Protein AF-A0A142YP21-F1 (afdb_monomer_lite)

Secondary structure (DSSP, 8-state):
--------HHHHHHHHHHHHHHHTT-HHHHHHHHHHHHHHHHHTTT-TTSSPPPHHHHHHHT----

Sequence (66 aa):
MTYRVVVTARARVDALEAFLWLAERSPDAAERWRLALQEAIEGLSTMPERHPVAEEESERLGVALR

Structure (mmCIF, N/CA/C/O backbone):
data_AF-A0A142YP21-F1
#
_entry.id   AF-A0A142YP21-F1
#
loop_
_atom_site.group_PDB
_atom_site.id
_atom_site.type_symbol
_atom_site.label_atom_id
_atom_site.label_alt_id
_atom_site.label_comp_id
_atom_site.label_asym_id
_atom_site.label_entity_id
_atom_site.label_seq_id
_atom_site.pdbx_PDB_ins_code
_atom_site.Cartn_x
_atom_site.Cartn_y
_atom_site.Cartn_z
_atom_site.occupancy
_atom_site.B_iso_or_equiv
_atom_site.auth_seq_id
_atom_site.auth_comp_id
_atom_site.auth_asym_id
_atom_site.auth_atom_id
_atom_site.pdbx_PDB_model_num
ATOM 1 N N . MET A 1 1 ? 0.442 2.998 22.256 1.00 73.38 1 MET A N 1
ATOM 2 C CA . MET A 1 1 ? -0.735 2.210 21.833 1.00 73.38 1 MET A CA 1
ATOM 3 C C . MET A 1 1 ? -0.471 1.726 20.423 1.00 73.38 1 MET A C 1
ATOM 5 O O . MET A 1 1 ? 0.118 2.486 19.666 1.00 73.38 1 MET A O 1
ATOM 9 N N . THR A 1 2 ? -0.853 0.493 20.095 1.00 87.25 2 THR A N 1
ATOM 10 C CA . THR A 1 2 ? -0.611 -0.092 18.769 1.00 87.25 2 THR A CA 1
ATOM 11 C C . THR A 1 2 ? -1.918 -0.684 18.260 1.00 87.25 2 THR A C 1
ATOM 13 O O . THR A 1 2 ? -2.548 -1.484 18.950 1.00 87.25 2 THR A O 1
ATOM 16 N N . TYR A 1 3 ? -2.337 -0.263 17.076 1.00 92.81 3 TYR A N 1
ATOM 17 C CA . TYR A 1 3 ? -3.545 -0.697 16.395 1.00 92.81 3 TYR A CA 1
ATOM 18 C C . TYR A 1 3 ? -3.233 -1.853 15.450 1.00 92.81 3 TYR A C 1
ATOM 20 O O . TYR A 1 3 ? 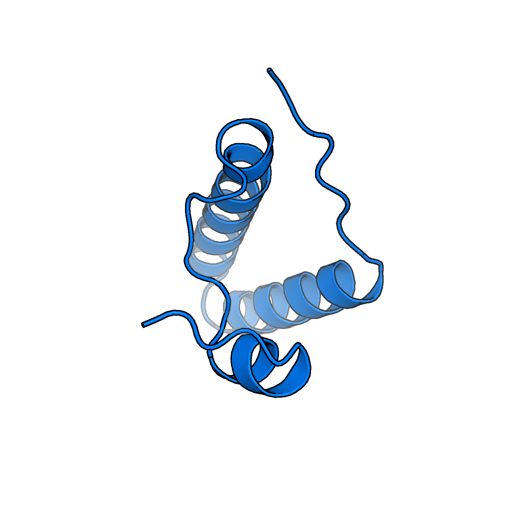-2.168 -1.921 14.834 1.00 92.81 3 TYR A O 1
ATOM 28 N N . ARG A 1 4 ? -4.193 -2.766 15.301 1.00 93.69 4 ARG A N 1
ATOM 29 C CA . ARG A 1 4 ? -4.117 -3.823 14.294 1.00 93.69 4 ARG A CA 1
ATOM 30 C C . ARG A 1 4 ? -4.576 -3.267 12.951 1.00 93.69 4 ARG A C 1
ATOM 32 O O . ARG A 1 4 ? -5.755 -2.975 12.782 1.00 93.69 4 ARG A O 1
ATOM 39 N N . VAL A 1 5 ? -3.666 -3.204 11.986 1.00 94.12 5 VAL A N 1
ATOM 40 C CA . VAL A 1 5 ? -4.001 -2.842 10.605 1.00 94.12 5 VAL A CA 1
ATOM 41 C C . VAL A 1 5 ? -4.531 -4.076 9.877 1.00 94.12 5 VAL A C 1
ATOM 43 O O . VAL A 1 5 ? -3.899 -5.135 9.878 1.00 94.12 5 VAL A O 1
ATOM 46 N N . VAL A 1 6 ? -5.717 -3.961 9.279 1.00 95.31 6 VAL A N 1
ATOM 47 C CA . VAL A 1 6 ? -6.364 -5.049 8.536 1.00 95.31 6 VAL A CA 1
ATOM 48 C C . VAL A 1 6 ? -6.407 -4.679 7.061 1.00 95.31 6 VAL A C 1
ATOM 50 O O . VAL A 1 6 ? -7.141 -3.785 6.656 1.00 95.31 6 VAL A O 1
ATOM 53 N N . VAL A 1 7 ? -5.637 -5.401 6.249 1.00 95.06 7 VAL A N 1
ATOM 54 C CA . VAL A 1 7 ? -5.672 -5.270 4.789 1.00 95.06 7 VAL A CA 1
ATOM 55 C C . VAL A 1 7 ? -6.746 -6.204 4.243 1.00 95.06 7 VAL A C 1
ATOM 57 O O . VAL A 1 7 ? -6.655 -7.426 4.404 1.00 95.06 7 VAL A O 1
ATOM 60 N N . THR A 1 8 ? -7.766 -5.634 3.603 1.00 96.81 8 THR A N 1
ATOM 61 C CA . THR A 1 8 ? -8.856 -6.403 2.992 1.00 96.81 8 THR A CA 1
ATOM 62 C C . THR A 1 8 ? -8.354 -7.226 1.804 1.00 96.81 8 THR A C 1
ATOM 64 O O . THR A 1 8 ? -7.314 -6.935 1.208 1.00 96.81 8 THR A O 1
ATOM 67 N N . ALA A 1 9 ? -9.103 -8.267 1.429 1.00 96.19 9 ALA A N 1
ATOM 68 C CA . ALA A 1 9 ? -8.772 -9.066 0.250 1.00 96.19 9 ALA A CA 1
ATOM 69 C C . ALA A 1 9 ? -8.726 -8.208 -1.026 1.00 96.19 9 ALA A C 1
ATOM 71 O O . ALA A 1 9 ? -7.818 -8.376 -1.834 1.00 96.19 9 ALA A O 1
ATOM 72 N N . ARG A 1 10 ? -9.652 -7.247 -1.163 1.00 96.00 10 ARG A N 1
ATOM 73 C CA . ARG A 1 10 ? -9.686 -6.324 -2.301 1.00 96.00 10 ARG A CA 1
ATOM 74 C C . ARG A 1 10 ? -8.432 -5.450 -2.360 1.00 96.00 10 ARG A C 1
ATOM 76 O O . ARG A 1 10 ? -7.741 -5.489 -3.367 1.00 96.00 10 ARG A O 1
ATOM 83 N N . ALA A 1 11 ? -8.073 -4.793 -1.255 1.00 96.25 11 ALA A N 1
ATOM 84 C CA . ALA A 1 11 ? -6.874 -3.953 -1.192 1.00 96.25 11 ALA A CA 1
ATOM 85 C C . ALA A 1 11 ? -5.582 -4.736 -1.490 1.00 96.25 11 ALA A C 1
ATOM 87 O O . ALA A 1 11 ? -4.647 -4.207 -2.085 1.00 96.25 11 ALA A O 1
ATOM 88 N N . ARG A 1 12 ? -5.523 -6.020 -1.109 1.00 96.75 12 ARG A N 1
ATOM 89 C CA . ARG A 1 12 ? -4.396 -6.898 -1.452 1.00 96.75 12 ARG A CA 1
ATOM 90 C C . ARG A 1 12 ? -4.291 -7.148 -2.957 1.00 96.75 12 ARG A C 1
ATOM 92 O O . ARG A 1 12 ? -3.180 -7.160 -3.476 1.00 96.75 12 ARG A O 1
ATOM 99 N N . VAL A 1 13 ? -5.422 -7.374 -3.627 1.00 97.88 13 VAL A N 1
ATOM 100 C CA . VAL A 1 13 ? -5.468 -7.542 -5.087 1.00 97.88 13 VAL A CA 1
ATOM 101 C C . VAL A 1 13 ? -5.056 -6.244 -5.772 1.00 97.88 13 VAL A C 1
ATOM 103 O O . VAL A 1 13 ? -4.164 -6.283 -6.610 1.00 97.88 13 VAL A O 1
ATOM 106 N N . ASP A 1 14 ? -5.602 -5.104 -5.341 1.00 97.75 14 ASP A N 1
ATOM 107 C CA . ASP A 1 14 ? -5.265 -3.792 -5.909 1.00 97.75 14 ASP A CA 1
ATOM 108 C C . ASP A 1 14 ? -3.753 -3.500 -5.798 1.00 97.75 14 ASP A C 1
ATOM 110 O O . ASP A 1 14 ? -3.111 -3.078 -6.760 1.00 97.75 14 ASP A O 1
ATOM 114 N N . ALA A 1 15 ? -3.145 -3.794 -4.641 1.00 97.31 15 ALA A N 1
ATOM 115 C CA . ALA A 1 15 ? -1.705 -3.635 -4.444 1.00 97.31 15 ALA A CA 1
ATOM 116 C C . ALA A 1 15 ? -0.870 -4.568 -5.343 1.00 97.31 15 ALA A C 1
ATOM 118 O O . ALA A 1 15 ? 0.194 -4.174 -5.822 1.00 97.31 15 ALA A O 1
ATOM 119 N N . LEU A 1 16 ? -1.336 -5.798 -5.583 1.00 97.56 16 LEU A N 1
ATOM 120 C CA . LEU A 1 16 ? -0.664 -6.743 -6.476 1.00 97.56 16 LEU A CA 1
ATOM 121 C C . LEU A 1 16 ? -0.751 -6.296 -7.939 1.00 97.56 16 LEU A C 1
ATOM 123 O O . LEU A 1 16 ? 0.252 -6.346 -8.645 1.00 97.56 16 LEU A O 1
ATOM 127 N N . GLU A 1 17 ? -1.918 -5.841 -8.392 1.00 98.12 17 GLU A N 1
ATOM 128 C CA . GLU A 1 17 ? -2.106 -5.328 -9.753 1.00 98.12 17 GLU A CA 1
ATOM 129 C C . GLU A 1 17 ? -1.201 -4.119 -10.019 1.00 98.12 17 GLU A C 1
ATOM 131 O O . GLU A 1 17 ? -0.503 -4.076 -11.034 1.00 98.12 17 GLU A O 1
ATOM 136 N N . ALA A 1 18 ? -1.130 -3.181 -9.069 1.00 97.62 18 ALA A N 1
ATOM 137 C CA . ALA A 1 18 ? -0.224 -2.039 -9.150 1.00 97.62 18 ALA A CA 1
ATOM 138 C C . ALA A 1 18 ? 1.253 -2.468 -9.190 1.00 97.62 18 ALA A C 1
ATOM 140 O O . ALA A 1 18 ? 2.020 -1.957 -10.010 1.00 97.62 18 ALA A O 1
ATOM 141 N N . PHE A 1 19 ? 1.653 -3.440 -8.360 1.00 97.94 19 PHE A N 1
ATOM 142 C CA . PHE A 1 19 ? 3.008 -3.993 -8.391 1.00 97.94 19 PHE A CA 1
ATOM 143 C C . PHE A 1 19 ? 3.350 -4.579 -9.762 1.00 97.94 19 PHE A C 1
ATOM 145 O O . PHE A 1 19 ? 4.397 -4.254 -10.318 1.00 97.94 19 PHE A O 1
ATOM 152 N N . LEU A 1 20 ? 2.474 -5.426 -10.313 1.00 98.12 20 LEU A N 1
ATOM 153 C CA . LEU A 1 20 ? 2.689 -6.074 -11.608 1.00 98.12 20 LEU A CA 1
ATOM 154 C C . LEU A 1 20 ? 2.808 -5.040 -12.730 1.00 98.12 20 LEU A C 1
ATOM 156 O O . LEU A 1 20 ? 3.742 -5.112 -13.528 1.00 98.12 20 LEU A O 1
ATOM 160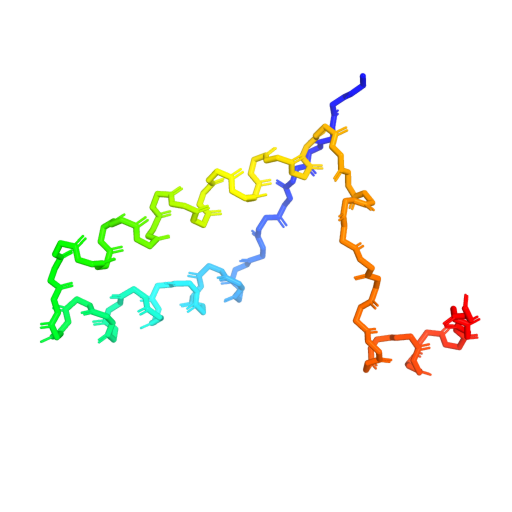 N N . TRP A 1 21 ? 1.942 -4.025 -12.731 1.00 97.81 21 TRP A N 1
ATOM 161 C CA . TRP A 1 21 ? 2.011 -2.929 -13.695 1.00 97.81 21 TRP A CA 1
ATOM 162 C C . TRP A 1 21 ? 3.342 -2.164 -13.620 1.00 97.81 21 TRP A C 1
ATOM 164 O O . TRP A 1 21 ? 3.923 -1.825 -14.657 1.00 97.81 21 TRP A O 1
ATOM 174 N N . LEU A 1 22 ? 3.867 -1.907 -12.414 1.00 97.31 22 LEU A N 1
ATOM 175 C CA . LEU A 1 22 ? 5.195 -1.305 -12.261 1.00 97.31 22 LEU A CA 1
ATOM 176 C C . LEU A 1 22 ? 6.302 -2.263 -12.719 1.00 97.31 22 LEU A C 1
ATOM 178 O O . LEU A 1 22 ? 7.229 -1.832 -13.405 1.00 97.31 22 LEU A O 1
ATOM 182 N N . ALA A 1 23 ? 6.212 -3.544 -12.364 1.00 97.88 23 ALA A N 1
ATOM 183 C CA . ALA A 1 23 ? 7.247 -4.542 -12.623 1.00 97.88 23 ALA A CA 1
ATOM 184 C C . ALA A 1 23 ? 7.464 -4.793 -14.122 1.00 97.88 23 ALA A C 1
ATOM 186 O O . ALA A 1 23 ? 8.603 -4.981 -14.542 1.00 97.88 23 ALA A O 1
ATOM 187 N N . GLU A 1 24 ? 6.404 -4.708 -14.934 1.00 97.94 24 GLU A N 1
ATOM 188 C CA 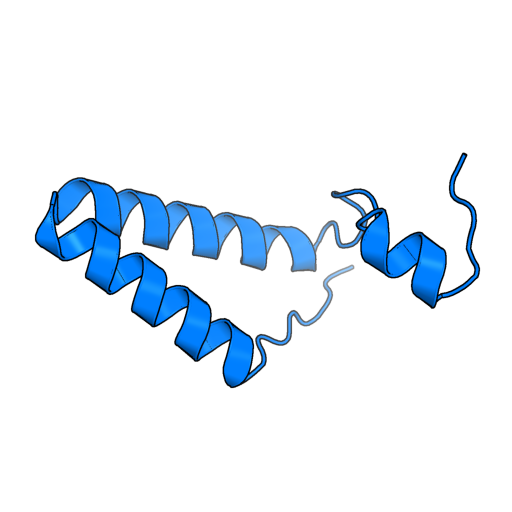. GLU A 1 24 ? 6.491 -4.744 -16.403 1.00 97.94 24 GLU A CA 1
ATOM 189 C C . GLU A 1 24 ? 7.409 -3.655 -16.980 1.00 97.94 24 GLU A C 1
ATOM 191 O O . GLU A 1 24 ? 7.990 -3.831 -18.049 1.00 97.94 24 GLU A O 1
ATOM 196 N N . ARG A 1 25 ? 7.525 -2.514 -16.292 1.00 97.31 25 ARG A N 1
ATOM 197 C CA . ARG A 1 25 ? 8.277 -1.334 -16.748 1.00 97.31 25 ARG A CA 1
ATOM 198 C C . ARG A 1 25 ? 9.644 -1.242 -16.082 1.00 97.31 25 ARG A C 1
ATOM 200 O O . ARG A 1 25 ? 10.629 -0.897 -16.726 1.00 97.31 25 ARG A O 1
ATOM 207 N N . SER A 1 26 ? 9.699 -1.513 -14.781 1.00 97.88 26 SER A N 1
ATOM 208 C CA . SER A 1 26 ? 10.922 -1.508 -13.987 1.00 97.88 26 SER A CA 1
ATOM 209 C C . SER A 1 26 ? 10.742 -2.378 -12.737 1.00 97.88 26 SER A C 1
ATOM 211 O O . SER A 1 26 ? 10.097 -1.946 -11.776 1.00 97.88 26 SER A O 1
ATOM 213 N N . PRO A 1 27 ? 11.356 -3.574 -12.706 1.00 96.94 27 PRO A N 1
ATOM 214 C CA . PRO A 1 27 ? 11.326 -4.447 -11.534 1.00 96.94 27 PRO A CA 1
ATOM 215 C C . PRO A 1 27 ? 11.877 -3.772 -10.269 1.00 96.94 27 PRO A C 1
ATOM 217 O O . PRO A 1 27 ? 11.274 -3.866 -9.202 1.00 96.94 27 PRO A O 1
ATOM 220 N N . ASP A 1 28 ? 12.967 -3.010 -10.394 1.00 97.94 28 ASP A N 1
ATOM 221 C CA . ASP A 1 28 ? 13.570 -2.302 -9.259 1.00 97.94 28 ASP A CA 1
ATOM 222 C C . ASP A 1 28 ? 12.648 -1.214 -8.695 1.00 97.94 28 ASP A C 1
ATOM 224 O O . ASP A 1 28 ? 12.583 -1.008 -7.482 1.00 97.94 28 ASP A O 1
ATOM 228 N N . ALA A 1 29 ? 11.934 -0.488 -9.564 1.00 96.88 29 ALA A N 1
ATOM 229 C CA . ALA A 1 29 ? 10.963 0.505 -9.117 1.00 96.88 29 ALA A CA 1
ATOM 230 C C . ALA A 1 29 ? 9.763 -0.157 -8.429 1.00 96.88 29 ALA A C 1
ATOM 232 O O . ALA A 1 29 ? 9.291 0.366 -7.420 1.00 96.88 29 ALA A O 1
ATOM 233 N N . ALA A 1 30 ? 9.311 -1.307 -8.935 1.00 97.69 30 ALA A N 1
ATOM 234 C CA . ALA A 1 30 ? 8.227 -2.077 -8.334 1.00 97.69 30 ALA A CA 1
ATOM 235 C C . ALA A 1 30 ? 8.582 -2.542 -6.917 1.00 97.69 30 ALA A C 1
ATOM 237 O O . ALA A 1 30 ? 7.773 -2.393 -6.002 1.00 97.69 30 ALA A O 1
ATOM 238 N N . GLU A 1 31 ? 9.804 -3.035 -6.709 1.00 97.75 31 GLU A N 1
ATOM 239 C CA . GLU A 1 31 ? 10.251 -3.476 -5.387 1.00 97.75 31 GLU A CA 1
ATOM 240 C C . GLU A 1 31 ? 10.379 -2.306 -4.405 1.00 97.75 31 GLU A C 1
ATOM 242 O O . GLU A 1 31 ? 9.874 -2.384 -3.284 1.00 97.75 31 GLU A O 1
ATOM 247 N N . ARG A 1 32 ? 10.959 -1.175 -4.835 1.00 98.19 32 ARG A N 1
ATOM 248 C CA . ARG A 1 32 ? 11.005 0.039 -4.000 1.00 98.19 32 ARG A CA 1
ATOM 249 C C . ARG A 1 32 ? 9.607 0.525 -3.621 1.00 98.19 32 ARG A C 1
ATOM 251 O O . ARG A 1 32 ? 9.375 0.878 -2.468 1.00 98.19 32 ARG A O 1
ATOM 258 N N . TRP A 1 33 ? 8.680 0.529 -4.576 1.00 98.25 33 TRP A N 1
ATOM 259 C CA . TRP A 1 33 ? 7.288 0.904 -4.337 1.00 98.25 33 TRP A CA 1
ATOM 260 C C . TRP A 1 33 ? 6.608 -0.044 -3.340 1.00 98.25 33 TRP A C 1
ATOM 262 O O . TRP A 1 33 ? 5.955 0.416 -2.405 1.00 98.25 33 TRP A O 1
ATOM 272 N N . ARG A 1 34 ? 6.813 -1.360 -3.485 1.00 97.44 34 ARG A N 1
ATOM 273 C CA . ARG A 1 34 ? 6.250 -2.387 -2.597 1.00 97.44 34 ARG A CA 1
ATOM 274 C C . ARG A 1 34 ? 6.718 -2.201 -1.155 1.00 97.44 34 ARG A C 1
ATOM 276 O O . ARG A 1 34 ? 5.895 -2.240 -0.244 1.00 97.44 34 ARG A O 1
ATOM 283 N N .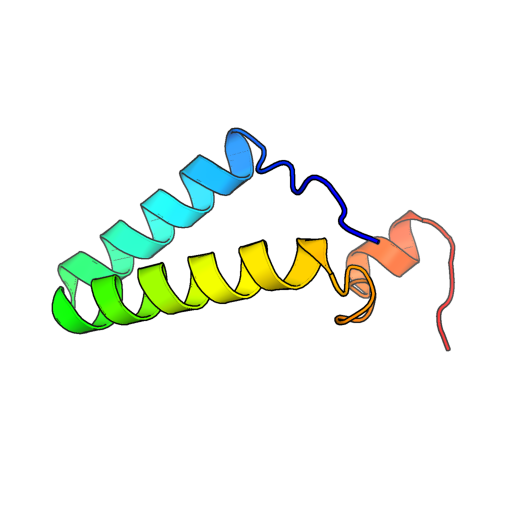 LEU A 1 35 ? 8.017 -1.972 -0.956 1.00 97.94 35 LEU A N 1
ATOM 284 C CA . LEU A 1 35 ? 8.603 -1.730 0.365 1.00 97.94 35 LEU A CA 1
ATOM 285 C C . LEU A 1 35 ? 8.044 -0.453 1.004 1.00 97.94 35 LEU A C 1
ATOM 287 O O . LEU A 1 35 ? 7.599 -0.490 2.149 1.00 97.94 35 LEU A O 1
ATOM 291 N N . ALA A 1 36 ? 7.981 0.647 0.248 1.00 97.44 36 ALA A N 1
ATOM 292 C CA . ALA A 1 36 ? 7.421 1.907 0.735 1.00 97.44 36 ALA A CA 1
ATOM 293 C C . ALA A 1 36 ? 5.928 1.787 1.096 1.00 97.44 36 ALA A C 1
ATOM 295 O O . ALA A 1 36 ? 5.479 2.354 2.092 1.00 97.44 36 ALA A O 1
ATOM 296 N N . LEU A 1 37 ? 5.151 1.020 0.321 1.00 96.81 37 LEU A N 1
ATOM 297 C CA . LEU A 1 37 ? 3.746 0.751 0.629 1.00 96.81 37 LEU A CA 1
ATOM 298 C C . LEU A 1 37 ? 3.597 -0.040 1.936 1.00 96.81 37 LEU A C 1
ATOM 300 O O . LEU A 1 37 ? 2.740 0.292 2.753 1.00 96.81 37 LEU A O 1
ATOM 304 N N . GLN A 1 38 ? 4.426 -1.066 2.153 1.00 96.06 38 GLN A N 1
ATOM 305 C CA . GLN A 1 38 ? 4.407 -1.831 3.403 1.00 96.06 38 GLN A CA 1
ATOM 306 C C . GLN A 1 38 ? 4.741 -0.954 4.609 1.00 96.06 38 GLN A C 1
ATOM 308 O O . GLN A 1 38 ? 4.008 -0.986 5.594 1.00 96.06 38 GLN A O 1
ATOM 313 N N . GLU A 1 39 ? 5.780 -0.125 4.507 1.00 95.50 39 GLU A N 1
ATOM 314 C CA . GLU A 1 39 ? 6.160 0.817 5.563 1.00 95.50 39 GLU A CA 1
ATOM 315 C C . GLU A 1 39 ? 5.027 1.809 5.871 1.00 95.50 39 GLU A C 1
ATOM 317 O O . GLU A 1 39 ? 4.699 2.062 7.033 1.00 95.50 39 GLU A O 1
ATOM 322 N N . ALA A 1 40 ? 4.363 2.334 4.836 1.00 94.62 40 ALA A N 1
ATOM 323 C CA . ALA A 1 40 ? 3.230 3.234 5.010 1.00 94.62 40 ALA A CA 1
ATOM 324 C C . ALA A 1 40 ? 2.058 2.565 5.750 1.00 94.62 40 ALA A C 1
ATOM 326 O O . ALA A 1 40 ? 1.486 3.183 6.652 1.00 94.62 40 ALA A O 1
ATOM 327 N N . ILE A 1 41 ? 1.733 1.312 5.407 1.00 94.56 41 ILE A N 1
ATOM 328 C CA . ILE A 1 41 ? 0.686 0.511 6.062 1.00 94.56 41 ILE A CA 1
ATOM 329 C C . ILE A 1 41 ? 1.058 0.228 7.521 1.00 94.56 41 ILE A C 1
ATOM 331 O O . ILE A 1 41 ? 0.225 0.395 8.410 1.00 94.56 41 ILE A O 1
ATOM 335 N N . GLU A 1 42 ? 2.300 -0.174 7.789 1.00 92.69 42 GLU A N 1
ATOM 336 C CA . GLU A 1 42 ? 2.782 -0.450 9.146 1.00 92.69 42 GLU A CA 1
ATOM 337 C C . GLU A 1 42 ? 2.747 0.804 10.028 1.00 92.69 42 GLU A C 1
ATOM 339 O O . GLU A 1 42 ? 2.344 0.726 11.192 1.00 92.69 42 GLU A O 1
ATOM 344 N N . GLY A 1 43 ? 3.055 1.977 9.468 1.00 93.88 43 GLY A N 1
ATOM 345 C CA . GLY A 1 43 ? 2.972 3.261 10.167 1.00 93.88 43 GLY A CA 1
ATOM 346 C C . GLY A 1 43 ? 1.569 3.614 10.681 1.00 93.88 43 GLY A C 1
ATOM 347 O O . GLY A 1 43 ? 1.440 4.300 11.697 1.00 93.88 43 GLY A O 1
ATOM 348 N N . LEU A 1 44 ? 0.505 3.097 10.056 1.00 93.75 44 LEU A N 1
ATOM 349 C CA . LEU A 1 44 ? -0.871 3.295 10.537 1.00 93.75 44 LEU A CA 1
ATOM 350 C C . LEU A 1 44 ? -1.140 2.581 11.867 1.00 93.75 44 LEU A C 1
ATOM 352 O O . LEU A 1 44 ? -2.053 2.965 12.595 1.00 93.75 44 LEU A O 1
ATOM 356 N N . SER A 1 45 ? -0.341 1.567 12.219 1.00 94.62 45 SER A N 1
ATOM 357 C CA . SER A 1 45 ? -0.487 0.864 13.497 1.00 94.62 45 SER A CA 1
ATOM 358 C C . SER A 1 45 ? -0.195 1.764 14.699 1.00 94.62 45 SER A C 1
ATOM 360 O O . SER A 1 45 ? -0.736 1.535 15.777 1.00 94.62 45 SER A O 1
ATOM 362 N N . THR A 1 46 ? 0.630 2.799 14.548 1.00 94.56 46 THR A N 1
ATOM 363 C CA . THR A 1 46 ? 0.975 3.722 15.639 1.00 94.56 46 THR A CA 1
ATOM 364 C C . THR A 1 46 ? 0.350 5.101 15.461 1.00 94.56 46 THR A C 1
ATOM 366 O O . THR A 1 46 ? 0.096 5.773 16.459 1.00 94.56 46 THR A O 1
ATOM 369 N N . MET A 1 47 ? 0.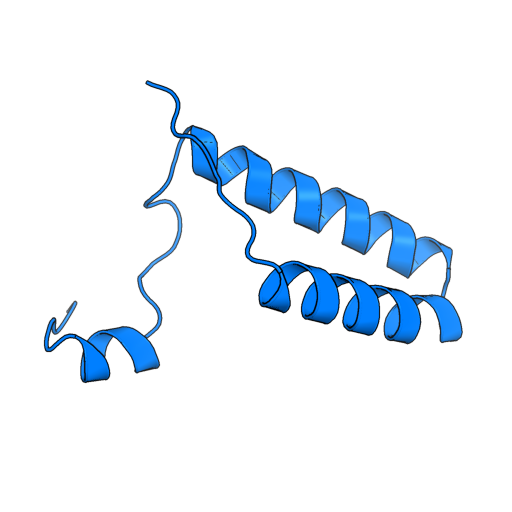051 5.497 14.220 1.00 91.19 47 MET A N 1
ATOM 370 C CA . MET A 1 47 ? -0.521 6.800 13.878 1.00 91.19 47 MET A CA 1
ATOM 371 C C . MET A 1 47 ? -1.685 6.644 12.874 1.00 91.19 47 MET A C 1
ATOM 373 O O . MET A 1 47 ? -1.528 6.967 11.695 1.00 91.19 47 MET A O 1
ATOM 377 N N . PRO A 1 48 ? -2.856 6.134 13.301 1.00 88.38 48 PRO A N 1
ATOM 378 C CA . PRO A 1 48 ? -3.978 5.869 12.394 1.00 88.38 48 PRO A CA 1
ATOM 379 C C . PRO A 1 48 ? -4.556 7.140 11.752 1.00 88.38 48 PRO A C 1
ATOM 381 O O . PRO A 1 48 ? -5.048 7.088 10.632 1.00 88.38 48 PRO A O 1
ATOM 384 N N . GLU A 1 49 ? -4.436 8.288 12.421 1.00 88.75 49 GLU A N 1
ATOM 385 C CA . GLU A 1 49 ? -4.925 9.596 11.954 1.00 88.75 49 GL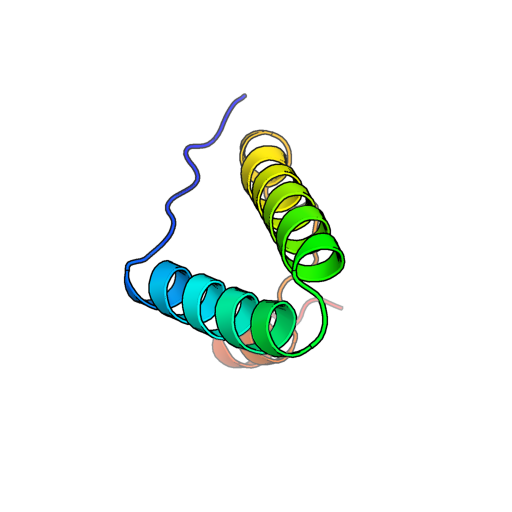U A CA 1
ATOM 386 C C . GLU A 1 49 ? -3.851 10.400 11.197 1.00 88.75 49 GLU A C 1
ATOM 388 O O . GLU A 1 49 ? -3.984 11.604 10.997 1.00 88.75 49 GLU A O 1
ATOM 393 N N . ARG A 1 50 ? -2.747 9.763 10.771 1.00 88.12 50 ARG A N 1
ATOM 394 C CA . ARG A 1 50 ? -1.641 10.466 10.086 1.00 88.12 50 ARG A CA 1
ATOM 395 C C . ARG A 1 50 ? -2.030 11.065 8.729 1.00 88.12 50 ARG A C 1
ATOM 397 O O . ARG A 1 50 ? -1.267 11.857 8.179 1.00 88.12 50 ARG A O 1
ATOM 404 N N . HIS A 1 51 ? -3.145 10.617 8.160 1.00 87.62 51 HIS A N 1
ATOM 405 C CA . HIS A 1 51 ? -3.671 11.072 6.882 1.00 87.62 51 HIS A CA 1
ATOM 406 C C . HIS A 1 51 ? -5.089 11.610 7.089 1.00 87.62 51 HIS A C 1
ATOM 408 O O . HIS A 1 51 ? -5.840 11.023 7.872 1.00 87.62 51 HIS A O 1
ATOM 414 N N . PRO A 1 52 ? -5.467 12.702 6.402 1.00 84.88 52 PRO A N 1
ATOM 415 C CA . PRO A 1 52 ? -6.840 13.181 6.427 1.00 84.88 52 PRO A CA 1
ATOM 416 C C . PRO A 1 52 ? -7.774 12.135 5.811 1.00 84.88 52 PRO A C 1
ATOM 418 O O . PRO A 1 52 ? -7.373 11.359 4.940 1.00 84.88 52 PRO A O 1
ATOM 421 N N . VAL A 1 53 ? -9.031 12.135 6.252 1.00 81.44 53 VAL A N 1
ATOM 422 C CA . VAL A 1 53 ? -10.085 11.353 5.597 1.00 81.44 53 VAL A CA 1
ATOM 423 C C . VAL A 1 53 ? -10.216 11.844 4.156 1.00 81.44 53 VAL A C 1
ATOM 425 O O . VAL A 1 53 ? -10.196 13.049 3.907 1.00 81.44 53 VAL A O 1
ATOM 428 N N . ALA A 1 54 ? -10.327 10.916 3.205 1.00 81.88 54 ALA A N 1
ATOM 429 C CA . ALA A 1 54 ? -10.526 11.275 1.808 1.00 81.88 54 ALA A CA 1
ATOM 430 C C . ALA A 1 54 ? -11.818 12.096 1.645 1.00 81.88 54 ALA A C 1
ATOM 432 O O . ALA A 1 54 ? -12.835 11.808 2.280 1.00 81.88 54 ALA A O 1
ATOM 433 N N . GLU A 1 55 ? -11.788 13.118 0.792 1.00 74.62 55 GLU A N 1
ATOM 434 C CA . GLU A 1 55 ? -12.919 14.033 0.573 1.00 74.62 55 GLU A CA 1
ATOM 435 C C . GLU A 1 55 ? -14.179 13.273 0.121 1.00 74.62 55 GLU A C 1
ATOM 437 O O . GLU A 1 55 ? -15.255 13.436 0.691 1.00 74.62 55 GLU A O 1
ATOM 442 N N . GLU A 1 56 ? -14.006 12.313 -0.787 1.00 71.81 56 GLU A N 1
ATOM 443 C CA . GLU A 1 56 ? -15.062 11.433 -1.307 1.00 71.81 56 GLU A CA 1
ATOM 444 C C . GLU A 1 56 ? -15.711 10.559 -0.213 1.00 71.81 56 GLU A C 1
ATOM 446 O O . GLU A 1 56 ? -16.895 10.219 -0.280 1.00 71.81 56 GLU A O 1
ATOM 451 N N . GLU A 1 57 ? -14.954 10.191 0.827 1.00 64.06 57 GLU A N 1
ATOM 452 C CA . GLU A 1 57 ? -15.505 9.495 1.995 1.00 64.06 57 GLU A CA 1
ATOM 453 C C . GLU A 1 57 ? -16.134 10.455 3.004 1.00 64.06 57 GLU A C 1
ATOM 455 O O . GLU A 1 57 ? -17.110 10.087 3.659 1.00 64.06 57 GLU A O 1
ATOM 460 N N . SER A 1 58 ? -15.620 11.680 3.101 1.00 58.75 58 SER A N 1
ATOM 461 C CA . SER A 1 58 ? -16.145 12.731 3.977 1.00 58.75 58 SER A CA 1
ATOM 462 C C . SER A 1 58 ? -17.567 13.126 3.566 1.00 58.75 58 SER A C 1
ATOM 464 O O . SER A 1 58 ? -18.464 13.189 4.412 1.00 58.75 58 SER A O 1
ATOM 466 N N . GLU A 1 59 ? -17.805 13.276 2.259 1.00 59.12 59 GLU A N 1
ATOM 467 C CA . GLU A 1 59 ? -19.138 13.508 1.690 1.00 59.12 59 GLU A CA 1
ATOM 468 C C . GLU A 1 59 ? -20.097 12.343 1.978 1.00 59.12 59 GLU A C 1
ATOM 470 O O . GLU A 1 59 ? -21.243 12.553 2.383 1.00 59.12 59 GLU A O 1
ATOM 475 N N . ARG A 1 60 ? -19.619 11.099 1.837 1.00 58.97 60 ARG A N 1
ATOM 476 C CA . ARG A 1 60 ? -20.418 9.882 2.055 1.00 58.97 60 ARG A CA 1
ATOM 477 C C . ARG A 1 60 ? -20.766 9.637 3.527 1.00 58.97 60 ARG A C 1
ATOM 479 O O . ARG A 1 60 ? -21.821 9.077 3.814 1.00 58.97 60 ARG A O 1
ATOM 486 N N . LEU A 1 61 ? -19.888 10.020 4.452 1.00 59.22 61 LEU A N 1
ATOM 487 C CA . LEU A 1 61 ? -20.069 9.834 5.896 1.00 59.22 61 LEU A CA 1
ATOM 488 C C . LEU A 1 61 ? -20.783 11.017 6.570 1.00 59.22 61 LEU A C 1
ATOM 490 O O . LEU A 1 61 ? -21.078 10.946 7.762 1.00 59.22 61 LEU A O 1
ATOM 494 N N . GLY A 1 62 ? -21.082 12.092 5.830 1.00 55.00 62 GLY A N 1
ATOM 495 C CA . GLY A 1 62 ? -21.741 13.287 6.365 1.00 55.00 62 GLY A CA 1
ATOM 496 C C . GLY A 1 62 ? -20.876 14.078 7.352 1.00 55.00 62 GLY A C 1
ATOM 497 O O . GLY A 1 62 ? -21.404 14.883 8.120 1.00 55.00 62 GLY A O 1
ATOM 498 N N . VAL A 1 63 ? -19.559 13.855 7.353 1.00 51.78 63 VAL A N 1
ATOM 499 C CA . VAL A 1 63 ? -18.614 14.566 8.217 1.00 51.78 63 VAL A CA 1
ATOM 500 C C . VAL A 1 63 ? -17.887 15.591 7.359 1.00 51.78 63 VAL A C 1
ATOM 502 O O . VAL A 1 63 ? -16.936 15.271 6.654 1.00 51.78 63 VAL A O 1
ATOM 505 N N . ALA A 1 64 ? -18.343 16.842 7.415 1.00 43.88 64 ALA A N 1
ATOM 506 C CA . ALA A 1 64 ? -17.616 17.959 6.827 1.00 43.88 64 ALA A CA 1
ATOM 507 C C . ALA A 1 64 ? -16.382 18.250 7.692 1.00 43.88 64 ALA A C 1
ATOM 509 O O . ALA A 1 64 ? -16.479 18.944 8.706 1.00 43.88 64 ALA A O 1
ATOM 510 N N . LEU A 1 65 ? -15.228 17.701 7.317 1.00 54.16 65 LEU A N 1
ATOM 511 C CA . LEU A 1 65 ? -13.956 18.131 7.886 1.00 54.16 65 LEU A CA 1
ATOM 512 C C . LEU A 1 65 ? -13.531 19.410 7.153 1.00 54.16 65 LEU A C 1
ATOM 514 O O . LEU A 1 65 ? -13.103 19.367 6.004 1.00 54.16 65 LEU A O 1
ATOM 518 N N . ARG A 1 66 ? -13.770 20.549 7.813 1.00 49.97 66 ARG A N 1
ATOM 519 C CA . ARG A 1 66 ? -13.217 21.864 7.459 1.00 49.97 66 ARG A CA 1
ATOM 520 C C . ARG A 1 66 ? -11.761 21.977 7.883 1.00 49.97 66 ARG A C 1
ATOM 522 O O . ARG A 1 66 ? -11.439 21.438 8.965 1.00 49.97 66 ARG A O 1
#

pLDDT: mean 87.87, std 15.03, range [43.88, 98.25]

Foldseek 3Di:
DFADQDQDPVNVVVLVVVLVVVCVVPPVVSVVVNVVVVVVSRVCRVPVPPDPDDPVVCVVVVNPDD

Radius of gyration: 14.84 Å; chains: 1; bounding box: 35×31×39 Å